Protein AF-A0A7V1E7V0-F1 (afdb_monomer_lite)

Secondary structure (DSSP, 8-state):
-TTEEEEEETTT--EE-SSS--B-TTT-PBEEEEE-HHHHHHH--HHHHHHS-SSGGGGGGGSSS-TTS----S------EEE-HHHHHHTT-SS-EEE-GGGSTTSSTHHHHHHHHHHHHHHTT-

pLDDT: mean 95.9, std 3.31, range [76.25, 98.62]

Radius of gyration: 17.77 Å; chains: 1; bounding box: 43×33×48 Å

Foldseek 3Di:
DQFFDFKAFPPPRDTHHPDPDFADPPPRGGIDTDTDVVQLVVVDDPVQLVPDDLALCSSVSVAPADPPFPFDDPSHDNADFAFPVVVCVVVVHPTDTDRQNCPGPVRHNVRRVVRSVVSSVVVNPD

Sequence (126 aa):
MPNVKGLRCRECGREYPIEPEHVCEFCFGPLEVVYDYEFIASAVSRESIMAGPASIWRYAELLPVSADAPRVDMGAGFTPLVEAKNLGKILGLKKLYIKNDTQNPTFSFKDRVVSVALTKAKEFGY

Structure (mmCIF, N/CA/C/O backbone):
data_AF-A0A7V1E7V0-F1
#
_entry.id   AF-A0A7V1E7V0-F1
#
loop_
_atom_site.group_PDB
_atom_site.id
_atom_site.type_symbol
_atom_site.label_atom_id
_atom_site.label_alt_id
_atom_site.label_comp_id
_atom_site.label_asym_id
_atom_site.label_entity_id
_atom_site.label_seq_id
_atom_site.pdbx_PDB_ins_code
_atom_site.Cartn_x
_atom_site.Cartn_y
_atom_site.Cartn_z
_atom_site.occupancy
_atom_site.B_iso_or_equiv
_atom_site.auth_seq_id
_atom_site.auth_comp_id
_atom_site.auth_asym_id
_atom_site.auth_atom_id
_atom_site.pdbx_PDB_model_num
ATOM 1 N N . MET A 1 1 ? 11.508 -9.325 -8.604 1.00 76.25 1 MET A N 1
ATOM 2 C CA . MET A 1 1 ? 10.194 -9.008 -8.006 1.00 76.25 1 MET A CA 1
ATOM 3 C C . MET A 1 1 ? 9.173 -10.089 -8.374 1.00 76.25 1 MET A C 1
ATOM 5 O O . MET A 1 1 ? 8.566 -10.001 -9.432 1.00 76.25 1 MET A O 1
ATOM 9 N N . PRO A 1 2 ? 9.043 -11.150 -7.562 1.00 80.31 2 PRO A N 1
ATOM 10 C CA . PRO A 1 2 ? 8.208 -12.315 -7.891 1.00 80.31 2 PRO A CA 1
ATOM 11 C C . PRO A 1 2 ? 6.694 -12.081 -7.738 1.00 80.31 2 PRO A C 1
ATOM 13 O O . PRO A 1 2 ? 5.900 -12.817 -8.308 1.00 80.31 2 PRO A O 1
ATOM 16 N N . ASN A 1 3 ? 6.281 -11.056 -6.992 1.00 91.94 3 ASN A N 1
ATOM 17 C CA . ASN A 1 3 ? 4.882 -10.756 -6.688 1.00 91.94 3 ASN A CA 1
ATOM 18 C C . ASN A 1 3 ? 4.168 -9.898 -7.752 1.00 91.94 3 ASN A C 1
ATOM 20 O O . ASN A 1 3 ? 2.965 -9.678 -7.624 1.00 91.94 3 ASN A O 1
ATOM 24 N N . VAL A 1 4 ? 4.860 -9.418 -8.793 1.00 96.06 4 VAL A N 1
ATOM 25 C CA . VAL A 1 4 ? 4.292 -8.565 -9.856 1.00 96.06 4 VAL A CA 1
ATOM 26 C C . VAL A 1 4 ? 4.553 -9.182 -11.229 1.00 96.06 4 VAL A C 1
ATOM 28 O O . VAL A 1 4 ? 5.691 -9.501 -11.560 1.00 96.06 4 VAL A O 1
ATOM 31 N N . LYS A 1 5 ? 3.497 -9.317 -12.040 1.00 96.38 5 LYS A N 1
ATOM 32 C CA . LYS A 1 5 ? 3.535 -9.879 -13.402 1.00 96.38 5 LYS A CA 1
ATOM 33 C C . LYS A 1 5 ? 3.647 -8.817 -14.496 1.00 96.38 5 LYS A C 1
ATOM 35 O O . LYS A 1 5 ? 4.141 -9.114 -15.576 1.00 96.38 5 LYS A O 1
ATOM 40 N N . GLY A 1 6 ? 3.178 -7.601 -14.236 1.00 97.00 6 GLY A N 1
ATOM 41 C CA . GLY A 1 6 ? 3.102 -6.542 -15.239 1.00 97.00 6 GLY A CA 1
ATOM 42 C C . GLY A 1 6 ? 2.217 -5.389 -14.792 1.00 97.00 6 GLY A C 1
ATOM 43 O O . GLY A 1 6 ? 1.846 -5.286 -13.620 1.00 97.00 6 GLY A O 1
ATOM 44 N N . LEU A 1 7 ? 1.853 -4.546 -15.748 1.00 97.81 7 LEU A N 1
ATOM 45 C CA . LEU A 1 7 ? 0.865 -3.489 -15.596 1.00 97.81 7 LEU A CA 1
ATOM 46 C C . LEU A 1 7 ? -0.329 -3.771 -16.517 1.00 97.81 7 LEU A C 1
ATOM 48 O O . LEU A 1 7 ? -0.196 -4.424 -17.552 1.00 97.81 7 LEU A O 1
ATOM 52 N N . ARG A 1 8 ? -1.513 -3.279 -16.156 1.00 98.12 8 ARG A N 1
ATOM 53 C CA . ARG A 1 8 ? -2.722 -3.411 -16.971 1.00 98.12 8 ARG A CA 1
ATOM 54 C C . ARG A 1 8 ? -3.549 -2.140 -16.919 1.00 98.12 8 ARG A C 1
ATOM 56 O O . ARG A 1 8 ? -3.825 -1.613 -15.846 1.00 98.12 8 ARG A O 1
ATOM 63 N N . CYS A 1 9 ? -3.989 -1.666 -18.079 1.00 98.38 9 CYS A N 1
ATOM 64 C CA . CYS A 1 9 ? -4.914 -0.548 -18.148 1.00 98.38 9 CYS A CA 1
ATOM 65 C C . CYS A 1 9 ? -6.256 -0.926 -17.517 1.00 98.38 9 CYS A C 1
ATOM 67 O O . CYS A 1 9 ? -6.874 -1.924 -17.905 1.00 98.38 9 CYS A O 1
ATOM 69 N N . ARG A 1 10 ? -6.733 -0.089 -16.594 1.00 97.56 10 ARG A N 1
ATOM 70 C CA . ARG A 1 10 ? -8.026 -0.284 -15.931 1.00 97.56 10 ARG A CA 1
ATOM 71 C C . ARG A 1 10 ? -9.210 -0.219 -16.901 1.00 97.56 10 ARG A C 1
ATOM 73 O O . ARG A 1 10 ? -10.180 -0.946 -16.720 1.00 97.56 10 ARG A O 1
ATOM 80 N N . GLU A 1 11 ? -9.110 0.619 -17.932 1.00 97.50 11 GLU A N 1
ATOM 81 C CA . GLU A 1 11 ? -10.218 0.908 -18.851 1.00 97.50 11 GLU A CA 1
ATOM 82 C C . GLU A 1 11 ? -10.296 -0.093 -20.008 1.00 97.50 11 GLU A C 1
ATOM 84 O O . GLU A 1 11 ? -11.330 -0.715 -20.232 1.00 97.50 11 GLU A O 1
ATOM 89 N N . CYS A 1 12 ? -9.198 -0.279 -20.749 1.00 97.56 12 CYS A N 1
ATOM 90 C CA . CYS A 1 12 ? -9.196 -1.127 -21.948 1.00 97.56 12 CYS A CA 1
ATOM 91 C C . CYS A 1 12 ? -8.592 -2.522 -21.735 1.00 97.56 12 CYS A C 1
ATOM 93 O O . CYS A 1 12 ? -8.609 -3.340 -22.651 1.00 97.56 12 CYS A O 1
ATOM 95 N N . GLY A 1 13 ? -8.033 -2.804 -20.554 1.00 97.75 13 GLY A N 1
ATOM 96 C CA . GLY A 1 13 ? -7.464 -4.111 -20.219 1.00 97.75 13 GLY A CA 1
ATOM 97 C C . GLY A 1 13 ? -6.127 -4.439 -20.884 1.00 97.75 13 GLY A C 1
ATOM 98 O O . GLY A 1 13 ? -5.615 -5.531 -20.664 1.00 97.75 13 GLY A O 1
ATOM 99 N N . ARG A 1 14 ? -5.548 -3.522 -21.669 1.00 98.00 14 ARG A N 1
ATOM 100 C CA . ARG A 1 14 ? -4.248 -3.728 -22.317 1.00 98.00 14 ARG A CA 1
ATOM 101 C C . ARG A 1 14 ? -3.143 -3.930 -21.285 1.00 98.00 14 ARG A C 1
ATOM 103 O O . ARG A 1 14 ? -3.092 -3.209 -20.288 1.00 98.00 14 ARG A O 1
ATOM 110 N N . GLU A 1 15 ? -2.274 -4.889 -21.559 1.00 97.69 15 GLU A N 1
ATOM 111 C CA . GLU A 1 15 ? -1.131 -5.233 -20.720 1.00 97.69 15 GLU A CA 1
ATOM 112 C C . GLU A 1 15 ? 0.112 -4.445 -21.129 1.00 97.69 15 GLU A C 1
ATOM 114 O O . GLU A 1 15 ? 0.299 -4.112 -22.300 1.00 97.69 15 GLU A O 1
ATOM 119 N N . TYR A 1 16 ? 0.941 -4.153 -20.135 1.00 97.94 16 TYR A N 1
ATOM 120 C CA . TYR A 1 16 ? 2.150 -3.353 -20.241 1.00 97.94 16 TYR A CA 1
ATOM 121 C C . TYR A 1 16 ? 3.273 -4.014 -19.429 1.00 97.94 16 TYR A C 1
ATOM 123 O O . TYR A 1 16 ? 2.997 -4.654 -18.403 1.00 97.94 16 TYR A O 1
ATOM 131 N N . PRO A 1 17 ? 4.540 -3.873 -19.857 1.00 96.62 17 PRO A N 1
ATOM 132 C CA . PRO A 1 17 ? 5.679 -4.311 -19.060 1.00 96.62 17 PRO A CA 1
ATOM 133 C C . PRO A 1 17 ? 5.795 -3.497 -17.760 1.00 96.62 17 PRO A C 1
ATOM 135 O O . PRO A 1 17 ? 5.143 -2.468 -17.575 1.00 96.62 17 PRO A O 1
ATOM 138 N N . ILE A 1 18 ? 6.626 -3.974 -16.832 1.00 95.62 18 ILE A N 1
ATOM 139 C CA . ILE A 1 18 ? 6.911 -3.270 -15.575 1.00 95.62 18 ILE A CA 1
ATOM 140 C C . ILE A 1 18 ? 7.900 -2.135 -15.864 1.00 95.62 18 ILE A C 1
ATOM 142 O O . ILE A 1 18 ? 9.102 -2.297 -15.690 1.00 95.62 18 ILE A O 1
ATOM 146 N N . GLU A 1 19 ? 7.375 -0.991 -16.281 1.00 95.06 19 GLU A N 1
ATOM 147 C CA . GLU A 1 19 ? 8.134 0.206 -16.664 1.00 95.06 19 GLU A CA 1
ATOM 148 C C . GLU A 1 19 ? 7.596 1.444 -15.919 1.00 95.06 19 GLU A C 1
ATOM 150 O O . GLU A 1 19 ? 6.532 1.358 -15.291 1.00 95.06 19 GLU A O 1
ATOM 155 N N . PRO A 1 20 ? 8.294 2.600 -15.927 1.00 94.50 20 PRO A N 1
ATOM 156 C CA . PRO A 1 20 ? 7.838 3.839 -15.285 1.00 94.50 20 PRO A CA 1
ATOM 157 C C . PRO A 1 20 ? 6.687 4.524 -16.055 1.00 94.50 20 PRO A C 1
ATOM 159 O O . PRO A 1 20 ? 6.690 5.730 -16.304 1.00 94.50 20 PRO A O 1
ATOM 162 N N . GLU A 1 21 ? 5.666 3.748 -16.406 1.00 93.94 21 GLU A N 1
ATOM 163 C CA . GLU A 1 21 ? 4.456 4.173 -17.097 1.00 93.94 21 GLU A CA 1
ATOM 164 C C . GLU A 1 21 ? 3.264 4.179 -16.135 1.00 93.94 21 GLU A C 1
ATOM 166 O O . GLU A 1 21 ? 3.120 3.320 -15.267 1.00 93.94 21 GLU A O 1
ATOM 171 N N . HIS A 1 22 ? 2.377 5.161 -16.288 1.00 93.56 22 HIS A N 1
ATOM 172 C CA . HIS A 1 22 ? 1.200 5.317 -15.423 1.00 93.56 22 HIS A CA 1
ATOM 173 C C . HIS A 1 22 ? -0.101 5.551 -16.202 1.00 93.56 22 HIS A C 1
ATOM 175 O O . HIS A 1 22 ? -1.182 5.543 -15.610 1.00 93.56 22 HIS A O 1
ATOM 181 N N . VAL A 1 23 ? -0.014 5.731 -17.524 1.00 97.31 23 VAL A N 1
ATOM 182 C CA . VAL A 1 23 ? -1.144 6.021 -18.413 1.00 97.31 23 VAL A CA 1
ATOM 183 C C . VAL A 1 23 ? -1.051 5.141 -19.651 1.00 97.31 23 VAL A C 1
ATOM 185 O O . VAL A 1 23 ? 0.007 5.015 -20.255 1.00 97.31 23 VAL A O 1
ATOM 188 N N . CYS A 1 24 ? -2.179 4.562 -20.048 1.00 97.69 24 CYS A N 1
ATOM 189 C CA . CYS A 1 24 ? -2.314 3.822 -21.293 1.00 97.69 24 CYS A CA 1
ATOM 190 C C . CYS A 1 24 ? -2.250 4.765 -22.501 1.00 97.69 24 CYS A C 1
ATOM 192 O O . CYS A 1 24 ? -3.090 5.654 -22.638 1.00 97.69 24 CYS A O 1
ATOM 194 N N . GLU A 1 25 ? -1.326 4.517 -23.427 1.00 96.88 25 GLU A N 1
ATOM 195 C CA . GLU A 1 25 ? -1.157 5.318 -24.652 1.00 96.88 25 GLU A CA 1
ATOM 196 C C . GLU A 1 25 ? -2.356 5.256 -25.625 1.00 96.88 25 GLU A C 1
ATOM 198 O O . GLU A 1 25 ? -2.492 6.115 -26.491 1.00 96.88 25 GLU A O 1
ATOM 203 N N . PHE A 1 26 ? -3.245 4.263 -25.490 1.00 96.81 26 PHE A N 1
ATOM 204 C CA . PHE A 1 26 ? -4.364 4.054 -26.422 1.00 96.81 26 PHE A CA 1
ATOM 205 C C . PHE A 1 26 ? -5.670 4.705 -25.969 1.00 96.81 26 PHE A C 1
ATOM 207 O O . PHE A 1 26 ? -6.444 5.174 -26.799 1.00 96.81 26 PHE A O 1
ATOM 214 N N . CYS A 1 27 ? -5.956 4.679 -24.666 1.00 97.12 27 CYS A N 1
ATOM 215 C CA . CYS A 1 27 ? -7.231 5.159 -24.126 1.00 97.12 27 CYS A CA 1
ATOM 216 C C . CYS A 1 27 ? -7.073 6.161 -22.978 1.00 97.12 27 CYS A C 1
ATOM 218 O O . CYS A 1 27 ? -8.075 6.548 -22.384 1.00 97.12 27 CYS A O 1
ATOM 220 N N . PHE A 1 28 ? -5.838 6.546 -22.634 1.00 97.06 28 PHE A N 1
ATOM 221 C CA . PHE A 1 28 ? -5.504 7.470 -21.543 1.00 97.06 28 PHE A CA 1
ATOM 222 C C . PHE A 1 28 ? -6.005 7.044 -20.151 1.00 97.06 28 PHE A C 1
ATOM 224 O O . PHE A 1 28 ? -6.015 7.839 -19.213 1.00 97.06 28 PHE A O 1
ATOM 231 N N . GLY A 1 29 ? -6.395 5.775 -19.999 1.00 97.62 29 GLY A N 1
ATOM 232 C CA . GLY A 1 29 ? -6.777 5.192 -18.716 1.00 97.62 29 GLY A CA 1
ATOM 233 C C . GLY A 1 29 ? -5.557 4.907 -17.832 1.00 97.62 29 GLY A C 1
ATOM 234 O O . GLY A 1 29 ? -4.466 4.678 -18.362 1.00 97.62 29 GLY A O 1
ATOM 235 N N . PRO A 1 30 ? -5.714 4.873 -16.498 1.00 97.88 30 PRO A N 1
ATOM 236 C CA . PRO A 1 30 ? -4.611 4.580 -15.588 1.00 97.88 30 PRO A CA 1
ATOM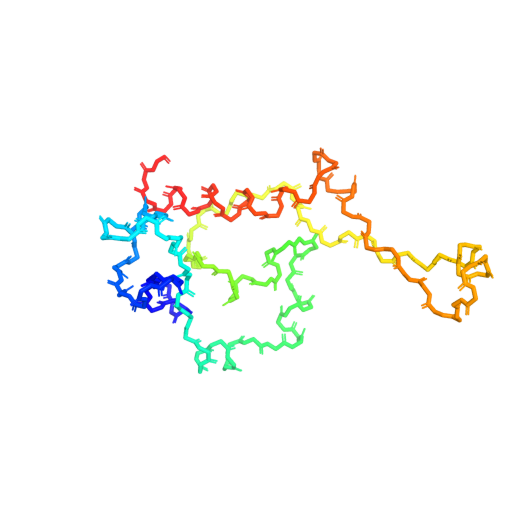 237 C C . PRO A 1 30 ? -4.130 3.131 -15.738 1.00 97.88 30 PRO A C 1
ATOM 239 O O . PRO A 1 30 ? -4.928 2.218 -15.985 1.00 97.88 30 PRO A O 1
ATOM 242 N N . LEU A 1 31 ? -2.824 2.925 -15.563 1.00 98.12 31 LEU A N 1
ATOM 243 C CA . LEU A 1 31 ? -2.228 1.594 -15.446 1.00 98.12 31 LEU A CA 1
ATOM 244 C C . LEU A 1 31 ? -2.235 1.137 -13.982 1.00 98.12 31 LEU A C 1
ATOM 246 O O . LEU A 1 31 ? -1.864 1.889 -13.082 1.00 98.12 31 LEU A O 1
ATOM 250 N N . GLU A 1 32 ? -2.650 -0.105 -13.748 1.00 97.19 32 GLU A N 1
ATOM 251 C CA . GLU A 1 32 ? -2.652 -0.757 -12.439 1.00 97.19 32 GLU A CA 1
ATOM 252 C C . GLU A 1 32 ? -1.657 -1.921 -12.410 1.00 97.19 32 GLU A C 1
ATOM 254 O O . GLU A 1 32 ? -1.381 -2.548 -13.431 1.00 97.19 32 GLU A O 1
ATOM 259 N N . VAL A 1 33 ? -1.123 -2.226 -11.226 1.00 97.00 33 VAL A N 1
ATOM 260 C CA . VAL A 1 33 ? -0.190 -3.343 -11.032 1.00 97.00 33 VAL A CA 1
ATOM 261 C C . VAL A 1 33 ? -0.930 -4.676 -11.125 1.00 97.00 33 VAL A C 1
ATOM 263 O O . VAL A 1 33 ? -1.906 -4.904 -10.409 1.00 97.00 33 VAL A O 1
ATOM 266 N N . VAL A 1 34 ? -0.426 -5.587 -11.955 1.00 97.25 34 VAL A N 1
ATOM 267 C CA . VAL A 1 34 ? -0.893 -6.974 -12.036 1.00 97.25 34 VAL A CA 1
ATOM 268 C C . VAL A 1 34 ? -0.061 -7.828 -11.086 1.00 97.25 34 VAL A C 1
ATOM 270 O O . VAL A 1 34 ? 1.133 -8.028 -11.309 1.00 97.25 34 VAL A O 1
ATOM 273 N N . TYR A 1 35 ? -0.685 -8.344 -10.030 1.00 96.88 35 TYR A N 1
ATOM 274 C CA . TYR A 1 35 ? -0.011 -9.145 -9.006 1.00 96.88 35 TYR A CA 1
ATOM 275 C C . TYR A 1 35 ? -0.031 -10.649 -9.304 1.00 96.88 35 TYR A C 1
ATOM 277 O O . TYR A 1 35 ? -0.978 -11.182 -9.887 1.00 96.88 35 TYR A O 1
ATOM 285 N N . ASP A 1 36 ? 0.999 -11.348 -8.827 1.00 96.31 36 ASP A N 1
ATOM 286 C CA . ASP A 1 36 ? 0.986 -12.799 -8.662 1.00 96.31 36 ASP A CA 1
ATOM 287 C C . ASP A 1 36 ? 0.395 -13.175 -7.295 1.00 96.31 36 ASP A C 1
ATOM 289 O O . ASP A 1 36 ? 1.092 -13.239 -6.280 1.00 96.31 36 ASP A O 1
ATOM 293 N N . TYR A 1 37 ? -0.918 -13.410 -7.259 1.00 95.31 37 TYR A N 1
ATOM 294 C CA . TYR A 1 37 ? -1.607 -13.776 -6.021 1.00 95.31 37 TYR A CA 1
ATOM 295 C C . TYR A 1 37 ? -1.273 -15.185 -5.519 1.00 95.31 37 TYR A C 1
ATOM 297 O O . TYR A 1 37 ? -1.378 -15.417 -4.316 1.00 95.31 37 TYR A O 1
ATOM 305 N N . GLU A 1 38 ? -0.858 -16.105 -6.393 1.00 95.50 38 GLU A N 1
ATOM 306 C CA . GLU A 1 38 ? -0.438 -17.450 -5.980 1.00 95.50 38 GLU A CA 1
ATOM 307 C C . GLU A 1 38 ? 0.881 -17.364 -5.211 1.00 95.50 38 GLU A C 1
ATOM 309 O O . GLU A 1 38 ? 0.991 -17.885 -4.098 1.00 95.50 38 GLU A O 1
ATOM 314 N N . PHE A 1 39 ? 1.843 -16.606 -5.748 1.00 93.06 39 PHE A N 1
ATOM 315 C CA . PHE A 1 39 ? 3.085 -16.306 -5.044 1.00 93.06 39 PHE A CA 1
ATOM 316 C C . PHE A 1 39 ? 2.812 -15.591 -3.713 1.00 93.06 39 PHE A C 1
ATOM 318 O O . PHE A 1 39 ? 3.273 -16.052 -2.666 1.00 93.06 39 PHE A O 1
ATOM 325 N N . ILE A 1 40 ? 2.021 -14.510 -3.724 1.00 94.38 40 ILE A N 1
ATOM 326 C CA . ILE A 1 40 ? 1.704 -13.731 -2.515 1.00 94.38 40 ILE A CA 1
ATOM 327 C C . ILE A 1 40 ? 1.080 -14.613 -1.430 1.00 94.38 40 ILE A C 1
ATOM 329 O O . ILE A 1 40 ? 1.479 -14.527 -0.269 1.00 94.38 40 ILE A O 1
ATOM 333 N N . ALA A 1 41 ? 0.125 -15.472 -1.794 1.00 94.75 41 ALA A N 1
ATOM 334 C CA . ALA A 1 41 ? -0.527 -16.370 -0.846 1.00 94.75 41 ALA A CA 1
ATOM 335 C C . ALA A 1 41 ? 0.457 -17.356 -0.197 1.00 94.75 41 ALA A C 1
ATOM 337 O O . ALA A 1 41 ? 0.269 -17.730 0.958 1.00 94.75 41 ALA A O 1
ATOM 338 N N . SER A 1 42 ? 1.511 -17.757 -0.916 1.00 94.38 42 SER A N 1
ATOM 339 C CA . SER A 1 42 ? 2.554 -18.641 -0.386 1.00 94.38 42 SER A CA 1
ATOM 340 C C . SER A 1 42 ? 3.601 -17.918 0.475 1.00 94.38 42 SER A C 1
ATOM 342 O O . SER A 1 42 ? 4.190 -18.530 1.365 1.00 94.38 42 SER A O 1
ATOM 344 N N . ALA A 1 43 ? 3.825 -16.621 0.234 1.00 91.12 43 ALA A N 1
ATOM 345 C CA . ALA A 1 43 ? 4.877 -15.830 0.876 1.00 91.12 43 ALA A CA 1
ATOM 346 C C . ALA A 1 43 ? 4.400 -15.030 2.106 1.00 91.12 43 ALA A C 1
ATOM 348 O O . ALA A 1 43 ? 5.199 -14.687 2.983 1.00 91.12 43 ALA A O 1
ATOM 349 N N . VAL A 1 44 ? 3.106 -14.705 2.192 1.00 95.00 44 VAL A N 1
ATOM 350 C CA . VAL A 1 44 ? 2.561 -13.814 3.227 1.00 95.00 44 VAL A CA 1
ATOM 351 C C . VAL A 1 44 ? 1.820 -14.597 4.304 1.00 95.00 44 VAL A C 1
ATOM 353 O O . VAL A 1 44 ? 0.833 -15.277 4.041 1.00 95.00 44 VAL A O 1
ATOM 356 N N . SER A 1 45 ? 2.241 -14.420 5.556 1.00 96.38 45 SER A N 1
ATOM 357 C CA . SER A 1 45 ? 1.555 -14.934 6.737 1.00 96.38 45 SER A CA 1
ATOM 358 C C . SER A 1 45 ? 1.333 -13.822 7.757 1.00 96.38 45 SER A C 1
ATOM 360 O O . SER A 1 45 ? 1.905 -12.729 7.681 1.00 96.38 45 SER A O 1
ATOM 362 N N . ARG A 1 46 ? 0.481 -14.087 8.751 1.00 96.75 46 ARG A N 1
ATOM 363 C CA . ARG A 1 46 ? 0.295 -13.152 9.864 1.00 96.75 46 ARG A CA 1
ATOM 364 C C . ARG A 1 46 ? 1.610 -12.955 10.616 1.00 96.75 46 ARG A C 1
ATOM 366 O O . ARG A 1 46 ? 1.928 -11.835 11.008 1.00 96.75 46 ARG A O 1
ATOM 373 N N . GLU A 1 47 ? 2.358 -14.032 10.796 1.00 97.62 47 GLU A N 1
ATOM 374 C CA . GLU A 1 47 ? 3.627 -14.080 11.509 1.00 97.62 47 GLU A CA 1
ATOM 375 C C . GLU A 1 47 ? 4.690 -13.266 10.768 1.00 97.62 47 GLU A C 1
ATOM 377 O O . GLU A 1 47 ? 5.366 -12.455 11.401 1.00 97.62 47 GLU A O 1
ATOM 382 N N . SER A 1 48 ? 4.784 -13.392 9.436 1.00 95.38 48 SER A N 1
ATOM 383 C CA . SER A 1 48 ? 5.740 -12.606 8.644 1.00 95.38 48 SER A CA 1
ATOM 384 C C . SER A 1 48 ? 5.424 -11.108 8.694 1.00 95.38 48 SER A C 1
ATOM 386 O O . SER A 1 48 ? 6.315 -10.294 8.937 1.00 95.38 48 SER A O 1
ATOM 388 N N . ILE A 1 49 ? 4.142 -10.736 8.605 1.00 96.88 49 ILE A N 1
ATOM 389 C CA . ILE A 1 49 ? 3.686 -9.348 8.780 1.00 96.88 49 ILE A CA 1
ATOM 390 C C . ILE A 1 49 ? 3.981 -8.832 10.201 1.00 96.88 49 ILE A C 1
ATOM 392 O O . ILE A 1 49 ? 4.322 -7.662 10.398 1.00 96.88 49 ILE A O 1
ATOM 396 N N . MET A 1 50 ? 3.805 -9.666 11.228 1.00 96.81 50 MET A N 1
ATOM 397 C CA . MET A 1 50 ? 4.066 -9.293 12.624 1.00 96.81 50 MET A CA 1
ATOM 398 C C . MET A 1 50 ? 5.555 -9.134 12.934 1.00 96.81 50 MET A C 1
ATOM 400 O O . MET A 1 50 ? 5.886 -8.276 13.745 1.00 96.81 50 MET A O 1
ATOM 404 N N . ALA A 1 51 ? 6.423 -9.903 12.276 1.00 96.50 51 ALA A N 1
ATOM 405 C CA . ALA A 1 51 ? 7.874 -9.802 12.415 1.00 96.50 51 ALA A CA 1
ATOM 406 C C . ALA A 1 51 ? 8.476 -8.578 11.697 1.00 96.50 51 ALA A C 1
ATOM 408 O O . ALA A 1 51 ? 9.602 -8.181 11.993 1.00 96.50 51 ALA A O 1
ATOM 409 N N . GLY A 1 52 ? 7.743 -7.982 10.752 1.00 95.25 52 GLY A N 1
ATOM 410 C CA . GLY A 1 52 ? 8.175 -6.791 10.028 1.00 95.25 52 GLY A CA 1
ATOM 411 C C . GLY A 1 52 ? 8.228 -5.514 10.887 1.00 95.25 52 GLY A C 1
ATOM 412 O O . GLY A 1 52 ? 7.683 -5.468 11.991 1.00 95.25 52 GLY A O 1
ATOM 413 N N . PRO A 1 53 ? 8.852 -4.438 10.372 1.00 96.12 53 PRO A N 1
ATOM 414 C CA . PRO A 1 53 ? 8.993 -3.173 11.093 1.00 96.12 53 PRO A CA 1
ATOM 415 C C . PRO A 1 53 ? 7.642 -2.491 11.359 1.00 96.12 53 PRO A C 1
ATOM 417 O O . PRO A 1 53 ? 6.638 -2.758 10.702 1.00 96.12 53 PRO A O 1
ATOM 420 N N . ALA A 1 54 ? 7.614 -1.529 12.279 1.00 96.00 54 ALA A N 1
ATOM 421 C CA . ALA A 1 54 ? 6.440 -0.692 12.541 1.00 96.00 54 ALA A CA 1
ATOM 422 C C . ALA A 1 54 ? 6.208 0.375 11.441 1.00 96.00 54 ALA A C 1
ATOM 424 O O . ALA A 1 54 ? 6.026 1.551 11.732 1.00 96.00 54 ALA A O 1
ATOM 425 N N . SER A 1 55 ? 6.210 -0.032 10.171 1.00 96.69 55 SER A N 1
ATOM 426 C CA . SER A 1 55 ? 5.955 0.811 8.995 1.00 96.69 55 SER A CA 1
ATOM 427 C C . SER A 1 55 ? 5.176 0.023 7.930 1.00 96.69 55 SER A C 1
ATOM 429 O O . SER A 1 55 ? 4.779 -1.125 8.152 1.00 96.69 55 SER A O 1
ATOM 431 N N . ILE A 1 56 ? 4.905 0.614 6.762 1.00 97.00 56 ILE A N 1
ATOM 432 C CA . ILE A 1 56 ? 4.302 -0.099 5.622 1.00 97.00 56 ILE A CA 1
ATOM 433 C C . ILE A 1 56 ? 5.167 -1.271 5.150 1.00 97.00 56 ILE A C 1
ATOM 435 O O . ILE A 1 56 ? 4.646 -2.218 4.569 1.00 97.00 56 ILE A O 1
ATOM 439 N N . TRP A 1 57 ? 6.468 -1.243 5.445 1.00 96.62 57 TRP A N 1
ATOM 440 C CA . TRP A 1 57 ? 7.431 -2.239 4.989 1.00 96.62 57 TRP A CA 1
ATOM 441 C C . TRP A 1 57 ? 7.296 -3.595 5.678 1.00 96.62 57 TRP A C 1
ATOM 443 O O . TRP A 1 57 ? 7.900 -4.566 5.229 1.00 96.62 57 TRP A O 1
ATOM 453 N N . ARG A 1 5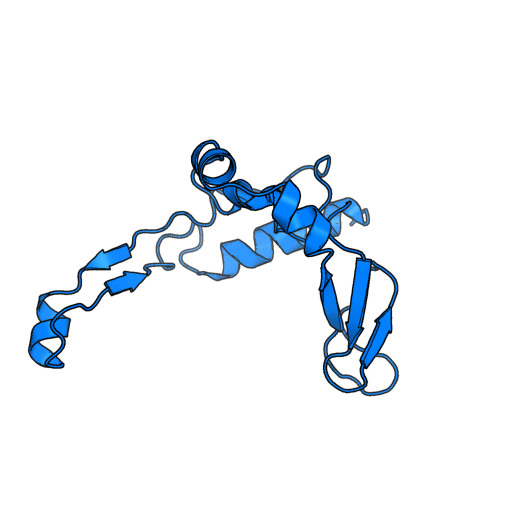8 ? 6.439 -3.712 6.699 1.00 96.12 58 ARG A N 1
ATOM 454 C CA . ARG A 1 58 ? 5.969 -5.018 7.189 1.00 96.12 58 ARG A CA 1
ATOM 455 C C . ARG A 1 58 ? 5.144 -5.808 6.177 1.00 96.12 58 ARG A C 1
ATOM 457 O O . ARG A 1 58 ? 4.907 -6.989 6.381 1.00 96.12 58 ARG A O 1
ATOM 464 N N . TYR A 1 59 ? 4.686 -5.148 5.118 1.00 95.62 59 TYR A N 1
ATOM 465 C CA . TYR A 1 59 ? 3.934 -5.745 4.022 1.00 95.62 59 TYR A CA 1
ATOM 466 C C . TYR A 1 59 ? 4.786 -5.858 2.752 1.00 95.62 59 TYR A C 1
ATOM 468 O O . TYR A 1 59 ? 4.219 -5.848 1.670 1.00 95.62 59 TYR A O 1
ATOM 476 N N . ALA A 1 60 ? 6.122 -5.916 2.853 1.00 93.75 60 ALA A N 1
ATOM 477 C CA . ALA A 1 60 ? 7.030 -5.846 1.700 1.00 93.75 60 ALA A CA 1
ATOM 478 C C . ALA A 1 60 ? 6.648 -6.794 0.547 1.00 93.75 60 ALA A C 1
ATOM 480 O O . ALA A 1 60 ? 6.611 -6.360 -0.597 1.00 93.75 60 ALA A O 1
ATOM 481 N N . GLU A 1 61 ? 6.254 -8.030 0.854 1.00 92.75 61 GLU A N 1
ATOM 482 C CA . GLU A 1 61 ? 5.821 -9.033 -0.136 1.00 92.75 61 GLU A CA 1
ATOM 483 C C . GLU A 1 61 ? 4.529 -8.658 -0.896 1.00 92.75 61 GLU A C 1
ATOM 485 O O . GLU A 1 61 ? 4.233 -9.209 -1.955 1.00 92.75 61 GLU A O 1
ATOM 490 N N . LEU A 1 62 ? 3.745 -7.708 -0.377 1.00 94.75 62 LEU A N 1
ATOM 491 C CA . LEU A 1 62 ? 2.549 -7.152 -1.022 1.00 94.75 62 LEU A CA 1
ATOM 492 C C . LEU A 1 62 ? 2.840 -5.870 -1.814 1.00 94.75 62 LEU A C 1
ATOM 494 O O . LEU A 1 62 ? 1.960 -5.390 -2.526 1.00 94.75 62 LEU A O 1
ATOM 498 N N . LEU A 1 63 ? 4.024 -5.273 -1.660 1.00 95.62 63 LEU A N 1
ATOM 499 C CA . LEU A 1 63 ? 4.370 -4.008 -2.304 1.00 95.62 63 LEU A CA 1
ATOM 500 C C . LEU A 1 63 ? 5.033 -4.270 -3.666 1.00 95.62 63 LEU A C 1
ATOM 502 O O . LEU A 1 63 ? 5.822 -5.207 -3.786 1.00 95.62 63 LEU A O 1
ATOM 506 N N . PRO A 1 64 ? 4.758 -3.451 -4.697 1.00 95.62 64 PRO A N 1
ATOM 507 C CA . PRO A 1 64 ? 5.246 -3.670 -6.059 1.00 95.62 64 PRO A CA 1
ATOM 508 C C . PRO A 1 64 ? 6.678 -3.150 -6.250 1.00 95.62 64 PRO A C 1
ATOM 510 O O . PRO A 1 64 ? 6.951 -2.325 -7.122 1.00 95.62 64 PRO A O 1
ATOM 513 N N . VAL A 1 65 ? 7.582 -3.602 -5.388 1.00 94.81 65 VAL A N 1
ATOM 514 C CA . VAL A 1 65 ? 9.006 -3.252 -5.363 1.00 94.81 65 VAL A CA 1
ATOM 515 C C . VAL A 1 65 ? 9.829 -4.515 -5.149 1.00 94.81 65 VAL A C 1
ATOM 517 O O . VAL A 1 65 ? 9.363 -5.495 -4.569 1.00 94.81 65 VAL A O 1
ATOM 520 N N . SER A 1 66 ? 11.055 -4.517 -5.648 1.00 90.56 66 SER A N 1
ATOM 521 C CA . SER A 1 66 ? 11.972 -5.631 -5.483 1.00 90.56 66 SER A CA 1
ATOM 522 C C . SER A 1 66 ? 12.470 -5.735 -4.037 1.00 90.56 66 SER A C 1
ATOM 524 O O . SER A 1 66 ? 12.657 -4.735 -3.342 1.00 90.56 66 SER A O 1
ATOM 526 N N . ALA A 1 67 ? 12.692 -6.962 -3.560 1.00 86.19 67 ALA A N 1
ATOM 527 C CA . ALA A 1 67 ? 13.090 -7.213 -2.172 1.00 86.19 67 ALA A CA 1
ATOM 528 C C . ALA A 1 67 ? 14.481 -6.640 -1.831 1.00 86.19 67 ALA A C 1
ATOM 530 O O . ALA A 1 67 ? 14.737 -6.288 -0.680 1.00 86.19 67 ALA A O 1
ATOM 531 N N . ASP A 1 68 ? 15.345 -6.533 -2.839 1.00 86.00 68 ASP A N 1
ATOM 532 C CA . ASP A 1 68 ? 16.702 -5.988 -2.811 1.00 86.00 68 ASP A CA 1
ATOM 533 C C . ASP A 1 68 ? 16.766 -4.466 -3.027 1.00 86.00 68 ASP A C 1
ATOM 535 O O . ASP A 1 68 ? 17.835 -3.870 -2.890 1.00 86.00 68 ASP A O 1
ATOM 539 N N . ALA A 1 69 ? 15.639 -3.812 -3.324 1.00 85.50 69 ALA A N 1
ATOM 540 C CA . ALA A 1 69 ? 15.626 -2.377 -3.561 1.00 85.50 69 ALA A CA 1
ATOM 541 C C . ALA A 1 69 ? 15.960 -1.584 -2.282 1.00 85.50 69 ALA A C 1
ATOM 543 O O . ALA A 1 69 ? 15.434 -1.887 -1.201 1.00 85.50 69 ALA A O 1
ATOM 544 N N . PRO A 1 70 ? 16.786 -0.521 -2.374 1.00 88.31 70 PRO A N 1
ATOM 545 C CA . PRO A 1 70 ? 17.073 0.350 -1.243 1.00 88.31 70 PRO A CA 1
ATOM 546 C C . PRO A 1 70 ? 15.817 1.147 -0.863 1.00 88.31 70 PRO A C 1
ATOM 548 O O . PRO A 1 70 ? 15.507 2.187 -1.452 1.00 88.31 70 PRO A O 1
ATOM 551 N N . ARG A 1 71 ? 15.096 0.644 0.143 1.00 93.94 71 ARG A N 1
ATOM 552 C CA . ARG A 1 71 ? 13.819 1.191 0.622 1.00 93.94 71 ARG A CA 1
ATOM 553 C C . ARG A 1 71 ? 13.965 2.647 1.055 1.00 93.94 71 ARG A C 1
ATOM 555 O O . ARG A 1 71 ? 14.811 2.985 1.882 1.00 93.94 71 ARG A O 1
ATOM 562 N N . VAL A 1 72 ? 13.095 3.504 0.534 1.00 96.06 72 VAL A N 1
ATOM 563 C CA . VAL A 1 72 ? 12.930 4.881 1.008 1.00 96.06 72 VAL A CA 1
ATOM 564 C C . VAL A 1 72 ? 11.881 4.871 2.112 1.00 96.06 72 VAL A C 1
ATOM 566 O O . VAL A 1 72 ? 10.688 4.857 1.821 1.00 96.06 72 VAL A O 1
ATOM 569 N N . ASP A 1 73 ? 12.308 4.851 3.375 1.00 95.25 73 ASP A N 1
ATOM 570 C CA . ASP A 1 73 ? 11.412 4.770 4.536 1.00 95.25 73 ASP A CA 1
ATOM 571 C C . ASP A 1 73 ? 11.652 5.908 5.536 1.00 95.25 73 ASP A C 1
ATOM 573 O O . ASP A 1 73 ? 12.777 6.147 5.968 1.00 95.25 73 ASP A O 1
ATOM 577 N N . MET A 1 74 ? 10.571 6.579 5.932 1.00 95.94 74 MET A N 1
ATOM 578 C CA . MET A 1 74 ? 10.542 7.555 7.032 1.00 95.94 74 MET A CA 1
ATOM 579 C C . MET A 1 74 ? 9.774 7.023 8.255 1.00 95.94 74 MET A C 1
ATOM 581 O O . MET A 1 74 ? 9.454 7.783 9.164 1.00 95.94 74 MET A O 1
ATOM 585 N N . GLY A 1 75 ? 9.425 5.734 8.268 1.00 96.00 75 GLY A N 1
ATOM 586 C CA . GLY A 1 75 ? 8.522 5.138 9.250 1.00 96.00 75 GLY A CA 1
ATOM 587 C C . GLY A 1 75 ? 7.049 5.343 8.895 1.00 96.00 75 GLY A C 1
ATOM 588 O O . GLY A 1 75 ? 6.202 5.401 9.782 1.00 96.00 75 GLY A O 1
ATOM 589 N N . ALA A 1 76 ? 6.724 5.480 7.606 1.00 97.56 76 ALA A N 1
ATOM 590 C CA . ALA A 1 76 ? 5.345 5.673 7.171 1.00 97.56 76 ALA A CA 1
ATOM 591 C C . ALA A 1 76 ? 4.501 4.441 7.518 1.00 97.56 76 ALA A C 1
ATOM 593 O O . ALA A 1 76 ? 4.911 3.303 7.301 1.00 97.56 76 ALA A O 1
ATOM 594 N N . GLY A 1 77 ? 3.279 4.647 7.988 1.00 97.12 77 GLY A N 1
ATOM 595 C CA . GLY A 1 77 ? 2.355 3.586 8.350 1.00 97.12 77 GLY A CA 1
ATOM 596 C C . GLY A 1 77 ? 2.293 3.299 9.844 1.00 97.12 77 GLY A C 1
ATOM 597 O O . GLY A 1 77 ? 2.541 4.167 10.663 1.00 97.12 77 GLY A O 1
ATOM 598 N N . PHE A 1 78 ? 1.785 2.109 10.188 1.00 96.62 78 PHE A N 1
ATOM 599 C CA . PHE A 1 78 ? 1.558 1.658 11.575 1.00 96.62 78 PHE A CA 1
ATOM 600 C C . PHE A 1 78 ? 0.862 2.667 12.521 1.00 96.62 78 PHE A C 1
ATOM 602 O O . PHE A 1 78 ? 0.944 2.580 13.740 1.00 96.62 78 PHE A O 1
ATOM 609 N N . THR A 1 79 ? 0.104 3.598 11.945 1.00 97.81 79 THR A N 1
ATOM 610 C CA . THR A 1 79 ? -0.590 4.667 12.665 1.00 97.81 79 THR A CA 1
ATOM 611 C C . THR A 1 79 ? -1.695 4.146 13.591 1.00 97.81 79 THR A C 1
ATOM 613 O O . THR A 1 79 ? -2.244 3.061 13.347 1.00 97.81 79 THR A O 1
ATOM 616 N N . PRO A 1 80 ? -2.098 4.910 14.618 1.00 97.75 80 PRO A N 1
ATOM 617 C CA . PRO A 1 80 ? -3.120 4.473 15.563 1.00 97.75 80 PRO A CA 1
ATOM 618 C C . PRO A 1 80 ? -4.476 4.156 14.914 1.00 97.75 80 PRO A C 1
ATOM 620 O O . PRO A 1 80 ? -4.924 4.832 13.985 1.00 97.75 80 PRO A O 1
ATOM 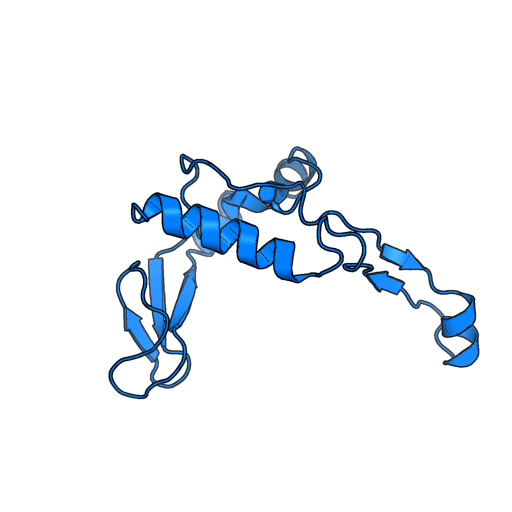623 N N . LEU A 1 81 ? -5.160 3.144 15.452 1.00 98.12 81 LEU A N 1
ATOM 624 C CA . LEU A 1 81 ? -6.584 2.894 15.230 1.00 98.12 81 LEU A CA 1
ATOM 625 C C . LEU A 1 81 ? -7.323 3.235 16.528 1.00 98.12 81 LEU A C 1
ATOM 627 O O . LEU A 1 81 ? -7.321 2.454 17.476 1.00 98.12 81 LEU A O 1
ATOM 631 N N . VAL A 1 82 ? -7.895 4.433 16.592 1.00 98.19 82 VAL A N 1
ATOM 632 C CA . VAL A 1 82 ? -8.429 5.021 17.828 1.00 98.19 82 VAL A CA 1
ATOM 633 C C . VAL A 1 82 ? -9.918 4.730 17.949 1.00 98.19 82 VAL A C 1
ATOM 635 O O . VAL A 1 82 ? -10.681 5.065 17.049 1.00 98.19 82 VAL A O 1
ATOM 638 N N . GLU A 1 83 ? -10.360 4.153 19.064 1.00 98.38 83 GLU A N 1
ATOM 639 C CA . GLU A 1 83 ? -11.789 3.985 19.348 1.00 98.38 83 GLU A CA 1
ATOM 640 C C . GLU A 1 83 ? -12.435 5.340 19.699 1.00 98.38 83 GLU A C 1
ATOM 642 O O . GLU A 1 83 ? -12.145 5.946 20.733 1.00 98.38 83 GLU A O 1
ATOM 647 N N . ALA A 1 84 ? -13.343 5.823 18.851 1.00 98.44 84 ALA A N 1
ATOM 648 C CA . ALA A 1 84 ? -13.957 7.143 18.969 1.00 98.44 84 ALA A CA 1
ATOM 649 C C . ALA A 1 84 ? -15.299 7.082 19.715 1.00 98.44 84 ALA A C 1
ATOM 651 O O . ALA A 1 84 ? -16.365 7.302 19.140 1.00 98.44 84 ALA A O 1
ATOM 652 N N . LYS A 1 85 ? -15.253 6.796 21.022 1.00 98.38 85 LYS A N 1
ATOM 653 C CA . LYS A 1 85 ? -16.450 6.556 21.856 1.00 98.38 85 LYS A CA 1
ATOM 654 C C . LYS A 1 85 ? -17.455 7.713 21.852 1.00 98.38 85 LYS A C 1
ATOM 656 O O . LYS A 1 85 ? -18.655 7.478 21.739 1.00 98.38 85 LYS A O 1
ATOM 661 N N . ASN A 1 86 ? -16.985 8.957 21.970 1.00 98.38 86 ASN A N 1
ATOM 662 C CA . ASN A 1 86 ? -17.864 10.132 22.051 1.00 98.38 86 ASN A CA 1
ATOM 663 C C . ASN A 1 86 ? -18.588 10.390 20.727 1.00 98.38 86 ASN A C 1
ATOM 665 O O . ASN A 1 86 ? -19.805 10.547 20.713 1.00 98.38 86 ASN A O 1
ATOM 669 N N . LEU A 1 87 ? -17.849 10.358 19.615 1.00 98.25 87 LEU A N 1
ATOM 670 C CA . LEU A 1 87 ? -18.432 10.487 18.283 1.00 98.25 87 LEU A CA 1
ATOM 671 C C . LEU A 1 87 ? -19.364 9.308 17.971 1.00 98.25 87 LEU A C 1
ATOM 673 O O . LEU A 1 87 ? -20.446 9.511 17.432 1.00 98.25 87 LEU A O 1
ATOM 677 N N . GLY A 1 88 ? -18.994 8.093 18.388 1.00 98.56 88 GLY A N 1
ATOM 678 C CA . GLY A 1 88 ? -19.841 6.909 18.270 1.00 98.56 88 GLY A CA 1
ATOM 679 C C . GLY A 1 88 ? -21.202 7.100 18.939 1.00 98.56 88 GLY A C 1
ATOM 680 O O . GLY A 1 88 ? -22.222 6.854 18.305 1.00 98.56 88 GLY A O 1
ATOM 681 N N . LYS A 1 89 ? -21.244 7.636 20.168 1.00 98.44 89 LYS A N 1
ATOM 682 C CA . LYS A 1 89 ? -22.507 7.955 20.864 1.00 98.44 89 LYS A CA 1
ATOM 683 C C . LYS A 1 89 ? -23.371 8.950 20.088 1.00 98.44 89 LYS A C 1
ATOM 685 O O . LYS A 1 89 ? -24.566 8.715 19.954 1.00 98.44 89 LYS A O 1
ATOM 690 N N . ILE A 1 90 ? -22.771 10.025 19.572 1.00 98.50 90 ILE A N 1
ATOM 691 C CA . ILE A 1 90 ? -23.481 11.062 18.802 1.00 98.50 90 ILE A CA 1
ATOM 692 C C . ILE A 1 90 ? -24.091 10.471 17.524 1.00 98.50 90 ILE A C 1
ATOM 694 O O . ILE A 1 90 ? -25.222 10.790 17.176 1.00 98.50 90 ILE A O 1
ATOM 698 N N . LEU A 1 91 ? -23.360 9.581 16.848 1.00 98.44 91 LEU A N 1
ATOM 699 C CA . LEU A 1 91 ? -23.791 8.944 15.601 1.00 98.44 91 LEU A CA 1
ATOM 700 C C . LEU A 1 91 ? -24.651 7.681 15.808 1.00 98.44 91 LEU A C 1
ATOM 702 O O . LEU A 1 91 ? -25.029 7.041 14.831 1.00 98.44 91 LEU A O 1
ATOM 706 N N . GLY A 1 92 ? -24.930 7.273 17.051 1.00 98.44 92 GLY A N 1
ATOM 707 C CA . GLY A 1 92 ? -25.653 6.027 17.347 1.00 98.44 92 GLY A CA 1
ATOM 708 C C . GLY A 1 92 ? -24.868 4.741 17.037 1.00 98.44 92 GLY A C 1
ATOM 709 O O . GLY A 1 92 ? -25.453 3.665 16.916 1.00 98.44 92 GLY A O 1
ATOM 710 N N . LEU A 1 93 ? -23.540 4.822 16.915 1.00 98.56 93 LEU A N 1
ATOM 711 C CA . LEU A 1 93 ? -22.656 3.704 16.585 1.00 98.56 93 LEU A CA 1
ATOM 712 C C . LEU A 1 93 ? -22.047 3.077 17.847 1.00 98.56 93 LEU A C 1
ATOM 714 O O . LEU A 1 93 ? -21.367 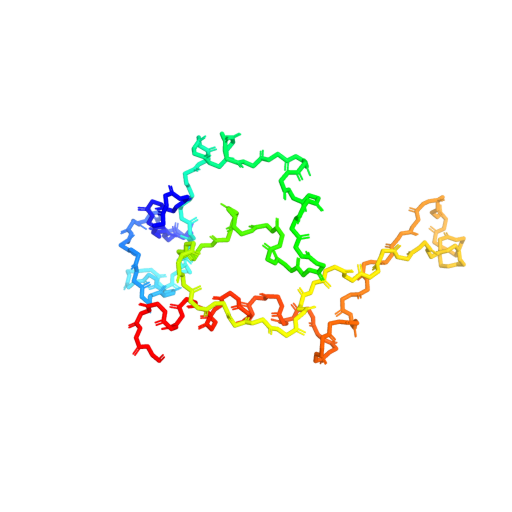3.740 18.629 1.00 98.56 93 LEU A O 1
ATOM 718 N N . LYS A 1 94 ? -22.220 1.757 18.006 1.00 97.69 94 LYS A N 1
ATOM 719 C CA . LYS A 1 94 ? -21.632 0.989 19.125 1.00 97.69 94 LYS A CA 1
ATOM 720 C C . LYS A 1 94 ? -20.116 0.812 19.012 1.00 97.69 94 LYS A C 1
ATOM 722 O O . LYS A 1 94 ? -19.446 0.674 20.028 1.00 97.69 94 LYS A O 1
ATOM 727 N N . LYS A 1 95 ? -19.591 0.754 17.786 1.00 98.12 95 LYS A N 1
ATOM 728 C CA . LYS A 1 95 ? -18.169 0.555 17.488 1.00 98.12 95 LYS A CA 1
ATOM 729 C C . LYS A 1 95 ? -17.769 1.502 16.367 1.00 98.12 95 LYS A C 1
ATOM 731 O O . LYS A 1 95 ? -18.122 1.273 15.216 1.00 98.12 95 LYS A O 1
ATOM 736 N N . LEU A 1 96 ? -17.050 2.560 16.722 1.00 98.38 96 LEU A N 1
ATOM 737 C CA . LEU A 1 96 ? -16.487 3.517 15.779 1.00 98.38 96 LEU A CA 1
ATOM 738 C C . LEU A 1 96 ? -14.988 3.627 16.034 1.00 98.38 96 LEU A C 1
ATOM 740 O O . LEU A 1 96 ? -14.570 3.883 17.163 1.00 98.38 96 LEU A O 1
ATOM 744 N N . TYR A 1 97 ? -14.194 3.463 14.979 1.00 98.62 97 TYR A N 1
ATOM 745 C CA . TYR A 1 97 ? -12.745 3.601 15.028 1.00 98.62 97 TYR A CA 1
ATOM 746 C C . TYR A 1 97 ? -12.278 4.613 13.987 1.00 98.62 97 TYR A C 1
ATOM 748 O O . TYR A 1 97 ? -12.806 4.661 12.879 1.00 98.62 97 TYR A O 1
ATOM 756 N N . ILE A 1 98 ? -11.261 5.391 14.340 1.00 98.31 98 ILE A N 1
ATOM 757 C CA . ILE A 1 98 ? -10.594 6.343 13.459 1.00 98.31 98 ILE A CA 1
ATOM 758 C C . ILE A 1 98 ? -9.196 5.807 13.174 1.00 98.31 98 ILE A C 1
ATOM 760 O O . ILE A 1 98 ? -8.377 5.668 14.085 1.00 98.31 98 ILE A O 1
ATOM 764 N N . LYS A 1 99 ? -8.912 5.513 11.904 1.00 98.12 99 LYS A N 1
ATOM 765 C CA . LYS A 1 99 ? -7.554 5.222 11.446 1.00 98.12 99 LYS A CA 1
ATOM 766 C C . LYS A 1 99 ? -6.817 6.546 11.257 1.00 98.12 99 LYS A C 1
ATOM 768 O O . LYS A 1 99 ? -7.066 7.257 10.288 1.00 98.12 99 LYS A O 1
ATOM 773 N N . ASN A 1 100 ? -5.958 6.900 12.210 1.00 97.56 100 ASN A N 1
ATOM 774 C CA . ASN A 1 100 ? -5.382 8.237 12.274 1.00 97.56 100 ASN A CA 1
ATOM 775 C C . ASN A 1 100 ? -4.097 8.370 11.441 1.00 97.56 100 ASN A C 1
ATOM 777 O O . ASN A 1 100 ? -2.991 8.418 11.977 1.00 97.56 100 ASN A O 1
ATOM 781 N N . ASP A 1 101 ? -4.246 8.450 10.120 1.00 97.12 101 ASP A N 1
ATOM 782 C CA . ASP A 1 101 ? -3.114 8.642 9.208 1.00 97.12 101 ASP A CA 1
ATOM 783 C C . ASP A 1 101 ? -2.520 10.060 9.225 1.00 97.12 101 ASP A C 1
ATOM 785 O O . ASP A 1 101 ? -1.484 10.283 8.598 1.00 97.12 101 ASP A O 1
ATOM 789 N N . THR A 1 102 ? -3.080 10.991 10.007 1.00 97.06 102 THR A N 1
ATOM 790 C CA . THR A 1 102 ? -2.428 12.285 10.255 1.00 97.06 102 THR A CA 1
ATOM 791 C C . THR A 1 102 ? -1.205 12.154 11.160 1.00 97.06 102 THR A C 1
ATOM 793 O O . THR A 1 102 ? -0.550 13.151 11.408 1.00 97.06 102 THR A O 1
ATOM 796 N N . GLN A 1 103 ? -0.903 10.966 11.695 1.00 96.94 103 GLN A N 1
ATOM 797 C CA . GLN A 1 103 ? 0.314 10.703 12.477 1.00 96.94 103 GLN A CA 1
ATOM 798 C C . GLN A 1 103 ? 1.444 10.066 11.659 1.00 96.94 103 GLN A C 1
ATOM 800 O O . GLN A 1 103 ? 2.438 9.623 12.227 1.00 96.94 103 GLN A O 1
ATOM 805 N N . ASN A 1 104 ? 1.304 9.991 10.335 1.00 98.06 104 ASN A N 1
ATOM 806 C CA . ASN A 1 104 ? 2.458 9.720 9.482 1.00 98.06 104 ASN A CA 1
ATOM 807 C C . ASN A 1 104 ? 3.478 10.885 9.563 1.00 98.06 104 ASN A C 1
ATOM 809 O O . ASN A 1 104 ? 3.094 11.982 9.975 1.00 98.06 104 ASN A O 1
ATOM 813 N N . PRO A 1 105 ? 4.750 10.679 9.170 1.00 97.25 105 PRO A N 1
ATOM 814 C CA . PRO A 1 105 ? 5.822 11.673 9.310 1.00 97.25 105 PRO A CA 1
ATOM 815 C C . PRO A 1 105 ? 5.527 13.088 8.782 1.00 97.25 105 PRO A C 1
ATOM 817 O O . PRO A 1 105 ? 5.930 14.065 9.408 1.00 97.25 105 PRO A O 1
ATOM 820 N N . THR A 1 106 ? 4.815 13.220 7.661 1.00 97.12 106 THR A N 1
ATOM 821 C CA . THR A 1 106 ? 4.408 14.508 7.062 1.00 97.12 106 THR A CA 1
ATOM 822 C C . THR A 1 106 ? 2.968 14.900 7.404 1.00 97.12 106 THR A C 1
ATOM 824 O O . THR A 1 106 ? 2.396 15.814 6.811 1.00 97.12 106 THR A O 1
ATOM 827 N N . PHE A 1 107 ? 2.362 14.200 8.364 1.00 97.38 107 PHE A N 1
ATOM 828 C CA . PHE A 1 107 ? 0.965 14.332 8.776 1.00 97.38 107 PHE A CA 1
ATOM 829 C C . PHE A 1 107 ? -0.057 13.975 7.687 1.00 97.38 107 PHE A C 1
ATOM 831 O O . PHE A 1 107 ? -1.220 14.381 7.750 1.00 97.38 107 PHE A O 1
ATOM 838 N N . SER A 1 108 ? 0.350 13.180 6.695 1.00 96.50 108 SER A N 1
ATOM 839 C CA . SER A 1 108 ? -0.494 12.779 5.573 1.00 96.50 108 SER A CA 1
ATOM 840 C C . SER A 1 108 ? -0.397 11.285 5.290 1.00 96.50 108 SER A C 1
ATOM 842 O O . SER A 1 108 ? 0.674 10.685 5.333 1.00 96.50 108 SER A O 1
ATOM 844 N N . PHE A 1 109 ? -1.512 10.674 4.881 1.00 96.56 109 PHE A N 1
ATOM 845 C CA . PHE A 1 1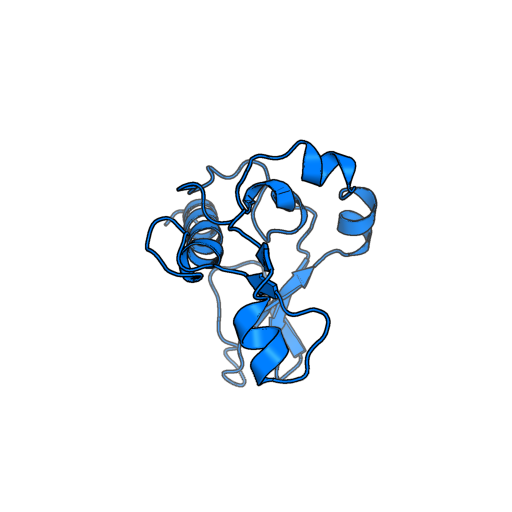09 ? -1.512 9.289 4.395 1.00 96.56 109 PHE A CA 1
ATOM 846 C C . PHE A 1 109 ? -0.614 9.093 3.160 1.00 96.56 109 PHE A C 1
ATOM 848 O O . PHE A 1 109 ? -0.236 7.961 2.845 1.00 96.56 109 PHE A O 1
ATOM 855 N N . LYS A 1 110 ? -0.275 10.185 2.455 1.00 97.38 110 LYS A N 1
ATOM 856 C CA . LYS A 1 110 ? 0.554 10.160 1.245 1.00 97.38 110 LYS A CA 1
ATOM 857 C C . LYS A 1 110 ? 1.956 9.611 1.489 1.00 97.38 110 LYS A C 1
ATOM 859 O O . LYS A 1 110 ? 2.510 9.028 0.562 1.00 97.38 110 LYS A O 1
ATOM 864 N N . ASP A 1 111 ? 2.464 9.664 2.717 1.00 98.00 111 ASP A N 1
ATOM 865 C CA . ASP A 1 111 ? 3.769 9.088 3.061 1.00 98.00 111 ASP A CA 1
ATOM 866 C C . ASP A 1 111 ? 3.863 7.603 2.708 1.00 98.00 111 ASP A C 1
ATOM 868 O O . ASP A 1 111 ? 4.907 7.133 2.262 1.00 98.00 111 ASP A O 1
ATOM 872 N N . ARG A 1 112 ? 2.747 6.867 2.828 1.00 97.69 112 ARG A N 1
ATOM 873 C CA . ARG A 1 112 ? 2.686 5.443 2.481 1.00 97.69 112 ARG A CA 1
ATOM 874 C C . ARG A 1 112 ? 2.989 5.219 1.000 1.00 97.69 112 ARG A C 1
ATOM 876 O O . ARG A 1 112 ? 3.868 4.441 0.648 1.00 97.69 112 ARG A O 1
ATOM 883 N N . VAL A 1 113 ? 2.245 5.896 0.127 1.00 96.44 113 VAL A N 1
ATOM 884 C CA . VAL A 1 113 ? 2.356 5.683 -1.324 1.00 96.44 113 VAL A CA 1
ATOM 885 C C . VAL A 1 113 ? 3.641 6.288 -1.881 1.00 96.44 113 VAL A C 1
ATOM 887 O O . VAL A 1 113 ? 4.250 5.700 -2.767 1.00 96.44 113 VAL A O 1
ATOM 890 N N . VAL A 1 114 ? 4.096 7.415 -1.325 1.00 97.31 114 VAL A N 1
ATOM 891 C CA . VAL A 1 114 ? 5.340 8.074 -1.745 1.00 97.31 114 VAL A CA 1
ATOM 892 C C . VAL A 1 114 ? 6.563 7.237 -1.368 1.00 97.31 114 VAL A C 1
ATOM 894 O O . VAL A 1 114 ? 7.481 7.135 -2.173 1.00 97.31 114 VAL A O 1
ATOM 897 N N . SER A 1 115 ? 6.562 6.568 -0.210 1.00 97.81 115 SER A N 1
ATOM 898 C CA . SER A 1 115 ? 7.631 5.631 0.172 1.00 97.81 115 SER A CA 1
ATOM 899 C C . SER A 1 115 ? 7.814 4.508 -0.863 1.00 97.81 115 SER A C 1
ATOM 901 O O . SER A 1 115 ? 8.940 4.222 -1.280 1.00 97.81 115 SER A O 1
ATOM 903 N N . VAL A 1 116 ? 6.712 3.933 -1.361 1.00 97.44 116 VAL A N 1
ATOM 904 C CA . VAL A 1 116 ? 6.743 2.918 -2.430 1.00 97.44 116 VAL A CA 1
ATOM 905 C C . VAL A 1 116 ? 7.189 3.530 -3.756 1.00 97.44 116 VAL A C 1
ATOM 907 O O . VAL A 1 116 ? 8.092 2.999 -4.392 1.00 97.44 116 VAL A O 1
ATOM 910 N N . ALA A 1 117 ? 6.604 4.663 -4.153 1.00 96.31 117 ALA A N 1
ATOM 911 C CA . ALA A 1 117 ? 6.909 5.321 -5.421 1.00 96.31 117 ALA A CA 1
ATOM 912 C C . ALA A 1 117 ? 8.385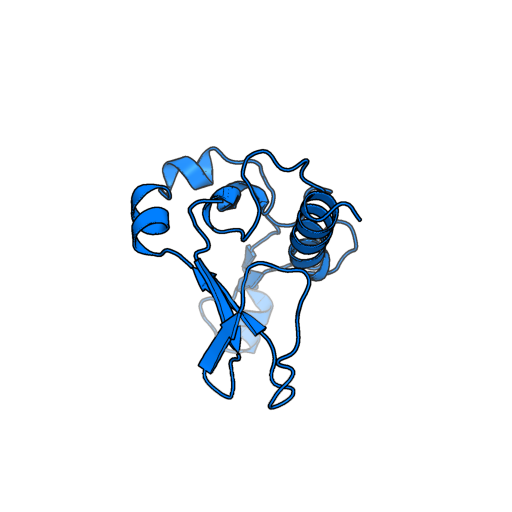 5.734 -5.528 1.00 96.31 117 ALA A C 1
ATOM 914 O O . ALA A 1 117 ? 9.012 5.484 -6.551 1.00 96.31 117 ALA A O 1
ATOM 915 N N . LEU A 1 118 ? 8.966 6.306 -4.467 1.00 96.88 118 LEU A N 1
ATOM 916 C CA . LEU A 1 118 ? 10.381 6.685 -4.440 1.00 96.88 118 LEU A CA 1
ATOM 917 C C . LEU A 1 118 ? 11.307 5.468 -4.421 1.00 96.88 118 LEU A C 1
ATOM 919 O O . LEU A 1 118 ? 12.351 5.490 -5.067 1.00 96.88 118 LEU A O 1
ATOM 923 N N . THR A 1 119 ? 10.931 4.395 -3.720 1.00 97.25 119 THR A N 1
ATOM 924 C CA . THR A 1 119 ? 11.684 3.131 -3.782 1.00 97.25 119 THR A CA 1
ATOM 925 C C . THR A 1 119 ? 11.665 2.568 -5.201 1.00 97.25 119 THR A C 1
ATOM 927 O O . THR A 1 119 ? 12.708 2.195 -5.729 1.00 97.25 119 THR A O 1
ATOM 930 N N . LYS A 1 120 ? 10.500 2.592 -5.859 1.00 95.75 120 LYS A N 1
ATOM 931 C CA . LYS A 1 120 ? 10.350 2.110 -7.229 1.00 95.75 120 LYS A CA 1
ATOM 932 C C . LYS A 1 120 ? 11.093 2.977 -8.249 1.00 95.75 120 LYS A C 1
ATOM 934 O O . LYS A 1 120 ? 11.701 2.447 -9.169 1.00 95.75 120 LYS A O 1
ATOM 939 N N . ALA A 1 121 ? 11.097 4.295 -8.064 1.00 95.12 121 ALA A N 1
ATOM 940 C CA . ALA A 1 121 ? 11.868 5.219 -8.893 1.00 95.12 121 ALA A CA 1
ATOM 941 C C . ALA A 1 121 ? 13.374 4.916 -8.824 1.00 95.12 121 ALA A C 1
ATOM 943 O O . ALA A 1 121 ? 14.025 4.839 -9.863 1.00 95.12 121 ALA A O 1
ATOM 944 N N . LYS A 1 122 ? 13.905 4.636 -7.625 1.00 94.75 122 LYS A N 1
ATOM 945 C CA . LYS A 1 122 ? 15.305 4.214 -7.463 1.00 94.75 122 LYS A CA 1
ATOM 946 C C . LYS A 1 122 ? 15.617 2.897 -8.174 1.00 94.75 122 LYS A C 1
ATOM 948 O O . LYS A 1 122 ? 16.700 2.769 -8.731 1.00 94.75 122 LYS A O 1
ATOM 953 N N . GLU A 1 123 ? 14.696 1.929 -8.178 1.00 93.81 123 GLU A N 1
ATOM 954 C CA . GLU A 1 123 ? 14.874 0.682 -8.949 1.00 93.81 123 GLU A CA 1
ATOM 955 C C . GLU A 1 123 ? 15.007 0.938 -10.449 1.00 93.81 123 GLU A C 1
ATOM 957 O O . GLU A 1 123 ? 15.776 0.258 -11.120 1.00 93.81 123 GLU A O 1
ATOM 962 N N . PHE A 1 124 ? 14.274 1.923 -10.968 1.00 93.25 124 PHE A N 1
ATOM 963 C CA . PHE A 1 124 ? 14.359 2.337 -12.366 1.00 93.25 124 PHE A CA 1
ATOM 964 C C . PHE A 1 124 ? 15.570 3.237 -12.671 1.00 93.25 124 PHE A C 1
ATOM 966 O O . PHE A 1 124 ? 15.779 3.598 -13.825 1.00 93.25 124 PHE A O 1
ATOM 973 N N . GLY A 1 125 ? 16.383 3.587 -11.668 1.00 93.31 125 GLY A N 1
ATOM 974 C CA . GLY A 1 125 ? 17.589 4.397 -11.847 1.00 93.31 125 GLY A CA 1
ATOM 975 C C . GLY A 1 125 ? 17.360 5.912 -11.892 1.00 93.31 125 GLY A C 1
ATOM 976 O O . GLY A 1 125 ? 18.211 6.620 -12.431 1.00 93.31 125 GLY A O 1
ATOM 977 N N . TYR A 1 126 ? 16.244 6.404 -11.341 1.00 91.56 126 TYR A N 1
ATOM 978 C CA . TYR A 1 126 ? 15.994 7.839 -11.133 1.00 91.56 126 TYR A CA 1
ATOM 979 C C . TYR A 1 126 ? 16.594 8.374 -9.825 1.00 91.56 126 TYR A C 1
ATOM 981 O O . TYR A 1 126 ? 16.722 7.598 -8.846 1.00 91.56 126 TYR A O 1
#